Protein AF-W1XJN6-F1 (afdb_monomer)

Organism: NCBI:txid408170

Secondary structure (DSSP, 8-state):
---EETT-SSSEES-HHHHHHHHHHTT----S-EEE-S-HHHHHHHHHHHHHTT--EEE------SSSSSSS-TT---S--

Nearest PDB structures (foldseek):
  5jca-assembly1_S  TM=9.751E-01  e=2.202E-07  Pyrococcus furiosus
  8w7d-assembly1_A  TM=5.497E-01  e=7.136E-01  Escherichia coli K-12
  8w7d-assembly1_B  TM=5.045E-01  e=7.136E-01  Escherichia coli K-12
  8w7d-assembly1_D  TM=5.701E-01  e=9.395E-01  Escherichia coli K-12
  1ecf-assembl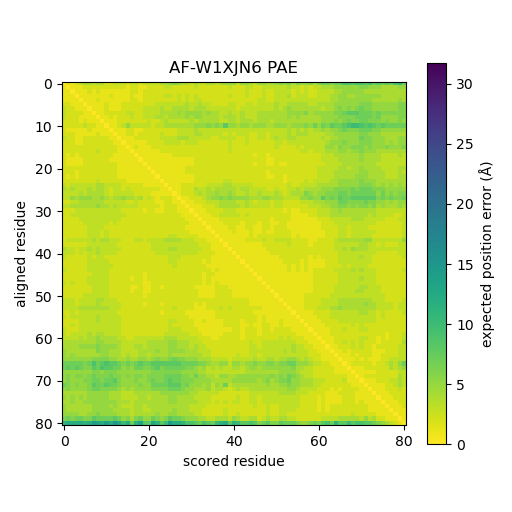y1_B  TM=5.289E-01  e=1.419E+00  Escherichia coli

pLDDT: mean 96.44, std 2.38, range [77.5, 98.38]

Solvent-accessible surface area (backbone atoms only — not comparable to full-atom values): 5245 Å² total; per-residue (Å²): 140,86,62,56,26,77,85,40,88,45,97,33,68,32,52,68,55,56,52,52,50,44,40,37,73,74,66,66,50,85,66,84,63,46,81,43,75,69,58,70,71,56,45,51,53,43,52,52,50,30,55,76,70,71,29,52,71,47,72,61,82,83,64,57,74,78,81,84,78,76,83,79,62,62,56,65,80,85,79,95,120

InterPro domains:
  IPR039261 Ferredoxin-NADP reductase (FNR), nucleotide-binding domain [G3DSA:3.40.50.80] (1-53)
  IPR039261 Ferredoxin-NADP reductase (FNR), nucleotide-binding domain [SSF52343] (2-80)
  IPR050353 Dihydroorotate dehydrogenase B electron transfer subunit [PTHR43513] (1-79)

Radius of gyration: 15.51 Å; Cα contacts (8 Å, |Δi|>4): 92; chains: 1; bounding box: 30×30×43 Å

Sequence (81 aa):
LYVTTDDGSYEFKGTGSDKLKELVNNQGKKYDHAIIIGPMIMMKFTSMLTKELNIPTTVSLNPIMVDGTGMCGACRVTVGG

Foldseek 3Di:
DADEDCCPPDRHHRDPLVVVCCCCPVVVDDDQEEEDEDDPVNQVVSVVSCVVVVHHYHYDDDFDDDPVPPDPCSRPDDDPD

Structure (mmCIF, N/CA/C/O backbone):
data_AF-W1XJN6-F1
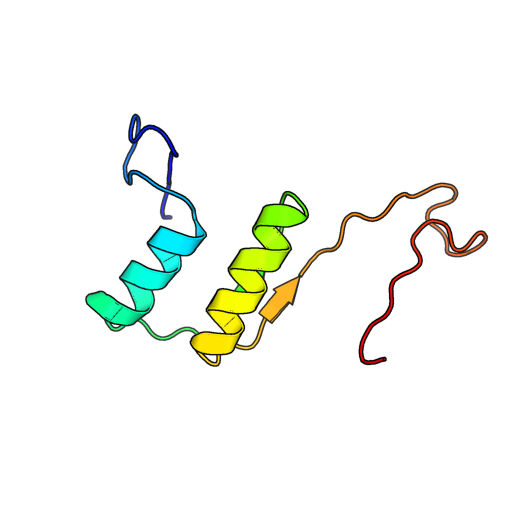#
_entry.id   AF-W1XJN6-F1
#
loop_
_atom_site.group_PDB
_atom_site.id
_atom_site.type_symbol
_atom_site.label_atom_id
_atom_site.label_alt_id
_atom_site.label_comp_id
_atom_site.label_asym_id
_atom_site.label_entity_id
_atom_site.label_seq_id
_atom_site.pdbx_PDB_ins_code
_atom_site.Cartn_x
_atom_site.Cartn_y
_atom_site.Cartn_z
_atom_site.occupancy
_atom_site.B_iso_or_equiv
_atom_site.auth_seq_id
_atom_site.auth_comp_id
_atom_site.auth_asym_id
_atom_site.auth_atom_id
_atom_site.pdbx_P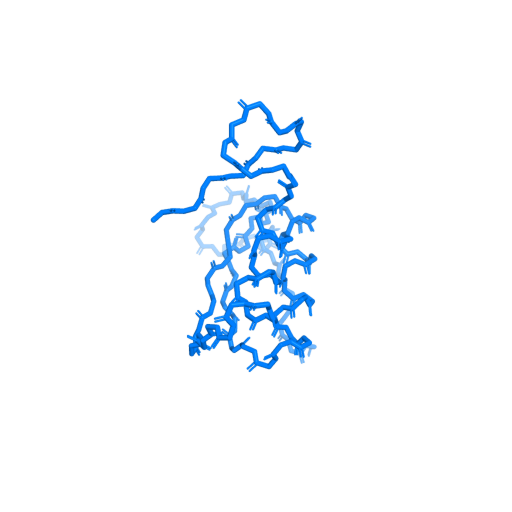DB_model_num
ATOM 1 N N . LEU A 1 1 ? -9.839 11.884 7.775 1.00 91.06 1 LEU A N 1
ATOM 2 C CA . LEU A 1 1 ? -8.372 11.830 7.613 1.00 91.06 1 LEU A CA 1
ATOM 3 C C . LEU A 1 1 ? -7.803 11.214 8.882 1.00 91.06 1 LEU A C 1
ATOM 5 O O . LEU A 1 1 ? -8.348 11.503 9.938 1.00 91.06 1 LEU A O 1
ATOM 9 N N . TYR A 1 2 ? -6.803 10.344 8.771 1.00 96.00 2 TYR A N 1
ATOM 10 C CA . TYR A 1 2 ? -6.055 9.821 9.915 1.00 96.00 2 TYR A CA 1
ATOM 11 C C . TYR A 1 2 ? -4.585 10.104 9.656 1.00 96.00 2 TYR A C 1
ATOM 13 O O . TYR A 1 2 ? -4.072 9.657 8.630 1.00 96.00 2 TYR A O 1
ATOM 21 N N . VAL A 1 3 ? -3.938 10.858 10.539 1.00 97.12 3 VAL A N 1
ATOM 22 C CA . VAL A 1 3 ? -2.509 11.147 10.442 1.00 97.12 3 VAL A CA 1
ATOM 23 C C . VAL A 1 3 ? -1.765 10.286 11.454 1.00 97.12 3 VAL A C 1
ATOM 25 O O . VAL A 1 3 ? -2.237 10.047 12.564 1.00 97.12 3 VAL A O 1
ATOM 28 N N . THR A 1 4 ? -0.615 9.767 11.040 1.00 97.25 4 THR A N 1
ATOM 29 C CA . THR A 1 4 ? 0.222 8.894 11.861 1.00 97.25 4 THR A CA 1
ATOM 30 C C . THR A 1 4 ? 1.657 9.388 11.812 1.00 97.25 4 THR A C 1
ATOM 32 O O . THR A 1 4 ? 2.151 9.690 10.723 1.00 97.25 4 THR A O 1
ATOM 35 N N . THR A 1 5 ? 2.337 9.430 12.953 1.00 97.38 5 THR A N 1
ATOM 36 C CA . THR A 1 5 ? 3.780 9.676 13.011 1.00 97.38 5 THR A CA 1
ATOM 37 C C . THR A 1 5 ? 4.464 8.588 13.826 1.00 97.38 5 THR A C 1
ATOM 39 O O . THR A 1 5 ? 3.973 8.170 14.876 1.00 97.38 5 THR A O 1
ATOM 42 N N . ASP A 1 6 ? 5.625 8.127 13.361 1.00 95.19 6 ASP A N 1
ATOM 43 C CA . ASP A 1 6 ? 6.352 7.029 14.013 1.00 95.19 6 ASP A CA 1
ATOM 44 C C . ASP A 1 6 ? 6.765 7.382 15.453 1.00 95.19 6 ASP A C 1
ATOM 46 O O . ASP A 1 6 ? 6.755 6.542 16.356 1.00 95.19 6 ASP A O 1
ATOM 50 N N . ASP A 1 7 ? 7.085 8.654 15.693 1.00 96.25 7 ASP A N 1
ATOM 51 C CA . ASP A 1 7 ? 7.467 9.181 17.002 1.00 96.25 7 ASP A CA 1
ATOM 52 C C . ASP A 1 7 ? 6.267 9.548 17.895 1.00 96.25 7 ASP A C 1
ATOM 54 O O . ASP A 1 7 ? 6.426 9.694 19.109 1.00 96.25 7 ASP A O 1
ATOM 58 N N . GLY A 1 8 ? 5.059 9.641 17.330 1.00 96.00 8 GLY A N 1
ATOM 59 C CA . GLY A 1 8 ? 3.857 10.091 18.030 1.00 96.00 8 GLY A CA 1
ATOM 60 C C . GLY A 1 8 ? 3.801 11.594 18.289 1.00 96.00 8 GLY A C 1
ATOM 61 O O . GLY A 1 8 ? 2.998 12.029 19.111 1.00 96.00 8 GLY A O 1
ATOM 62 N N . SER A 1 9 ? 4.634 12.386 17.614 1.00 97.56 9 SER A N 1
ATOM 63 C CA . SER A 1 9 ? 4.577 13.850 17.661 1.00 97.56 9 SER A CA 1
ATOM 64 C C . SER A 1 9 ? 3.226 14.427 17.221 1.00 97.56 9 SER A C 1
ATOM 66 O O . SER A 1 9 ? 2.893 15.540 17.632 1.00 97.56 9 SER A O 1
ATOM 68 N N . TYR A 1 10 ? 2.425 13.694 16.432 1.00 96.44 10 TYR A N 1
ATOM 69 C CA . TYR A 1 10 ? 1.114 14.160 15.985 1.00 96.44 10 TYR A CA 1
ATOM 70 C C . TYR A 1 10 ? 0.074 13.036 15.808 1.00 96.44 10 TYR A C 1
ATOM 72 O O . TYR A 1 10 ? 0.344 12.018 15.176 1.00 96.44 10 TYR A O 1
ATOM 80 N N . GLU A 1 11 ? -1.140 13.267 16.328 1.00 95.19 11 GLU A N 1
ATOM 81 C CA . GLU A 1 11 ?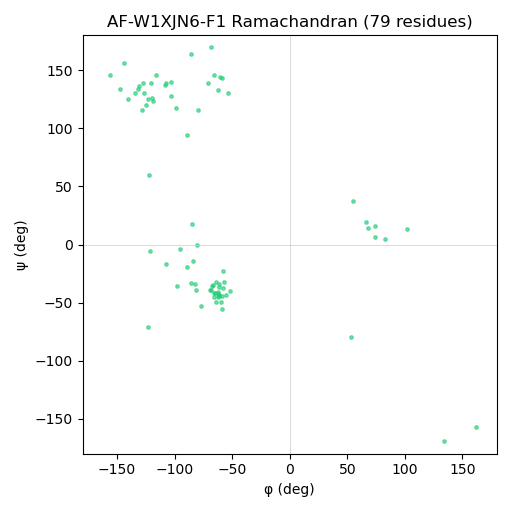 -2.333 12.394 16.289 1.00 95.19 11 GLU A CA 1
ATOM 82 C C . GLU A 1 11 ? -2.142 10.950 16.782 1.00 95.19 11 GLU A C 1
ATOM 84 O O . GLU A 1 11 ? -2.557 10.620 17.894 1.00 95.19 11 GLU A O 1
ATOM 89 N N . PHE A 1 12 ? -1.580 10.069 15.953 1.00 96.56 12 PHE A N 1
ATOM 90 C CA . PHE A 1 12 ? -1.432 8.646 16.239 1.00 96.56 12 PHE A CA 1
ATOM 91 C C . PHE A 1 12 ? 0.032 8.227 16.160 1.00 96.56 12 PHE A C 1
ATOM 93 O O . PHE A 1 12 ? 0.686 8.397 15.132 1.00 96.56 12 PHE A O 1
ATOM 100 N N . LYS A 1 13 ? 0.523 7.613 17.240 1.00 96.75 13 LYS A N 1
ATOM 101 C CA . LYS A 1 13 ? 1.871 7.053 17.293 1.00 96.75 13 LYS A CA 1
ATOM 102 C C . LYS A 1 13 ? 1.927 5.691 16.607 1.00 96.75 13 LYS A C 1
ATOM 104 O O . LYS A 1 13 ? 1.352 4.729 17.113 1.00 96.75 13 LYS A O 1
ATOM 109 N N . GLY A 1 14 ? 2.681 5.608 15.519 1.00 95.19 14 GLY A N 1
ATOM 110 C CA . GLY A 1 14 ? 2.918 4.378 14.770 1.00 95.19 14 GLY A CA 1
ATOM 111 C C . GLY A 1 14 ? 2.773 4.579 13.269 1.00 95.19 14 GLY A C 1
ATOM 112 O O . GLY A 1 14 ? 2.669 5.703 12.780 1.00 95.19 14 GLY A O 1
ATOM 113 N N . THR A 1 15 ? 2.741 3.471 1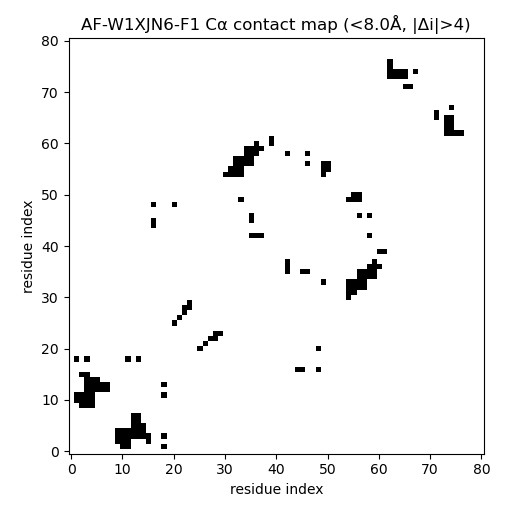2.534 1.00 95.88 15 THR A N 1
ATOM 114 C CA . THR A 1 15 ? 2.648 3.500 11.074 1.00 95.88 15 THR A CA 1
ATOM 115 C C . THR A 1 15 ? 1.196 3.593 10.596 1.00 95.88 15 THR A C 1
ATOM 117 O O . THR A 1 15 ? 0.250 3.252 11.313 1.00 95.88 15 THR A O 1
ATOM 120 N N . GLY A 1 16 ? 0.999 3.961 9.326 1.00 94.38 16 GLY A N 1
ATOM 121 C CA . GLY A 1 16 ? -0.324 3.910 8.691 1.00 94.38 16 GLY A CA 1
ATOM 122 C C . GLY A 1 16 ? -0.964 2.512 8.727 1.00 94.38 16 GLY A C 1
ATOM 123 O O . GLY A 1 16 ? -2.181 2.390 8.869 1.00 94.38 16 GLY A O 1
ATOM 124 N N . SER A 1 17 ? -0.151 1.450 8.671 1.00 95.31 17 SER A N 1
ATOM 125 C CA . SER A 1 17 ? -0.613 0.060 8.796 1.00 95.31 17 SER A CA 1
ATOM 126 C C . SER A 1 17 ? -1.171 -0.235 10.189 1.00 95.31 17 SER A C 1
ATOM 128 O O . SER A 1 17 ? -2.218 -0.871 10.310 1.00 95.31 17 SER A O 1
ATOM 130 N N . ASP A 1 18 ? -0.511 0.259 11.240 1.00 96.25 18 ASP A N 1
ATOM 131 C CA . ASP A 1 18 ? -0.979 0.094 12.620 1.00 96.25 18 ASP A CA 1
ATOM 132 C C . ASP A 1 18 ? -2.331 0.779 12.812 1.00 96.25 18 ASP A C 1
ATOM 134 O O . ASP A 1 18 ? -3.253 0.203 1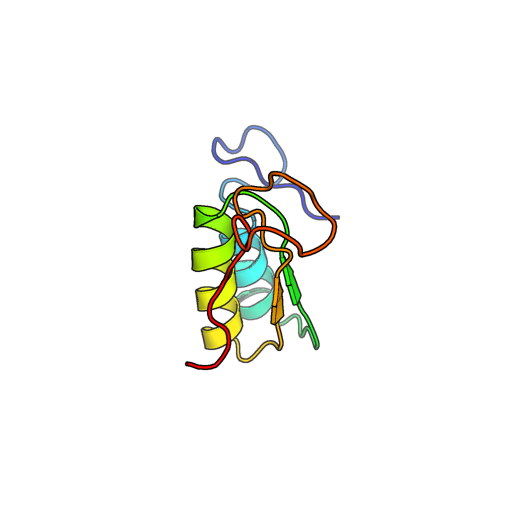3.398 1.00 96.25 18 ASP A O 1
ATOM 138 N N . LYS A 1 19 ? -2.491 1.973 12.225 1.00 97.00 19 LYS A N 1
ATOM 139 C CA . LYS A 1 19 ? -3.765 2.687 12.269 1.00 97.00 19 LYS A CA 1
ATOM 140 C C . LYS A 1 19 ? -4.870 1.947 11.518 1.00 97.00 19 LYS A C 1
ATOM 142 O O . LYS A 1 19 ? -5.983 1.849 12.029 1.00 97.00 19 LYS A O 1
ATOM 147 N N . LEU A 1 20 ? -4.581 1.377 10.346 1.00 96.81 20 LEU A N 1
ATOM 148 C CA . LEU A 1 20 ? -5.545 0.541 9.621 1.00 96.81 20 LEU A CA 1
ATOM 149 C C . LEU A 1 20 ? -5.991 -0.662 10.466 1.00 96.81 20 LEU A C 1
ATOM 151 O O . LEU A 1 20 ? -7.187 -0.944 10.552 1.00 96.81 20 LEU A O 1
ATOM 155 N N . LYS A 1 21 ? -5.048 -1.336 11.130 1.00 96.38 21 LYS A N 1
ATOM 156 C CA . LYS A 1 21 ? -5.339 -2.478 12.005 1.00 96.38 21 LYS A CA 1
ATOM 157 C C . LYS A 1 21 ? -6.246 -2.088 13.174 1.00 96.38 21 LYS A C 1
ATOM 159 O O . LYS A 1 21 ? -7.198 -2.807 13.462 1.00 96.38 21 LYS A O 1
ATOM 164 N N . GLU A 1 22 ? -5.992 -0.947 13.814 1.00 96.75 22 GLU A N 1
ATOM 165 C CA . GLU A 1 22 ? -6.844 -0.412 14.884 1.00 96.75 22 GLU A CA 1
ATOM 166 C C . GLU A 1 22 ? -8.268 -0.115 14.382 1.00 96.75 22 GLU A C 1
ATOM 168 O O . GLU A 1 22 ? -9.250 -0.481 15.030 1.00 96.75 22 GLU A O 1
ATOM 173 N N . LEU A 1 23 ? -8.394 0.514 13.208 1.00 96.88 23 LEU A N 1
ATOM 174 C CA . LEU A 1 23 ? -9.690 0.873 12.627 1.00 96.88 23 LEU A CA 1
ATOM 175 C C . LEU A 1 23 ? -10.549 -0.361 12.335 1.00 96.88 23 LEU A C 1
ATOM 177 O O . LEU A 1 23 ? -11.746 -0.355 12.624 1.00 96.88 23 LEU A O 1
ATOM 181 N N . VAL A 1 24 ? -9.948 -1.420 11.795 1.00 96.69 24 VAL A N 1
ATOM 182 C CA . VAL A 1 24 ? -10.677 -2.647 11.457 1.00 96.69 24 VAL A CA 1
ATOM 183 C C . VAL A 1 24 ? -10.971 -3.480 12.700 1.00 96.69 24 VAL A C 1
ATOM 185 O O . VAL A 1 24 ? -12.127 -3.809 12.959 1.00 96.69 24 VAL A O 1
ATOM 188 N N . ASN A 1 25 ? -9.952 -3.785 13.505 1.00 95.81 25 ASN A N 1
ATOM 189 C CA . ASN A 1 25 ? -10.088 -4.761 14.586 1.00 95.81 25 ASN A CA 1
ATOM 190 C C . ASN A 1 25 ? -10.726 -4.174 15.847 1.00 95.81 25 ASN A C 1
ATOM 192 O O . ASN A 1 25 ? -11.524 -4.849 16.493 1.00 95.81 25 ASN A O 1
ATOM 196 N N . ASN A 1 26 ? -10.387 -2.933 16.206 1.00 95.69 26 ASN A N 1
ATOM 197 C CA . ASN A 1 26 ? -10.810 -2.350 17.483 1.00 95.69 26 ASN A CA 1
ATOM 198 C C . ASN A 1 26 ? -12.045 -1.465 17.314 1.00 95.69 26 ASN A C 1
ATOM 200 O O . ASN A 1 26 ? -12.902 -1.433 18.192 1.00 95.69 26 ASN A O 1
ATOM 204 N N . GLN A 1 27 ? -12.144 -0.746 16.192 1.00 95.81 27 GLN A N 1
ATOM 205 C CA . GLN A 1 27 ? -13.288 0.129 15.910 1.00 95.81 27 GLN A CA 1
ATOM 206 C C . GLN A 1 27 ? -14.365 -0.543 15.043 1.00 95.81 27 GLN A C 1
ATOM 208 O O . GLN A 1 27 ? -15.403 0.065 14.785 1.00 95.81 27 GLN A O 1
ATOM 213 N N . GLY A 1 28 ? -14.136 -1.779 14.583 1.00 95.25 28 GLY A N 1
ATOM 214 C CA . GLY A 1 28 ? -15.107 -2.556 13.808 1.00 95.25 28 GLY A CA 1
ATOM 215 C C . GLY A 1 28 ? -15.417 -1.974 12.427 1.00 95.25 28 GLY A C 1
ATOM 216 O O . GLY A 1 28 ? -16.467 -2.281 11.855 1.00 95.25 28 GLY A O 1
ATOM 217 N N . LYS A 1 29 ? -14.545 -1.111 11.886 1.00 96.69 29 LYS A N 1
ATOM 218 C CA . LYS A 1 29 ? -14.755 -0.525 10.561 1.00 96.69 29 LYS A CA 1
ATOM 219 C C . LYS A 1 29 ? -14.557 -1.573 9.479 1.00 96.69 29 LYS A C 1
ATOM 221 O O . LYS A 1 29 ? -13.619 -2.365 9.520 1.00 96.69 29 LYS A O 1
ATOM 226 N N . LYS A 1 30 ? -15.433 -1.534 8.480 1.00 95.88 30 LYS A N 1
ATOM 227 C CA . LYS A 1 30 ? -15.359 -2.385 7.295 1.00 95.88 30 LYS A CA 1
ATOM 228 C C . LYS A 1 30 ? -14.937 -1.547 6.100 1.00 95.88 30 LYS A C 1
ATOM 230 O O . LYS A 1 30 ? -15.394 -0.415 5.950 1.00 95.88 30 LYS A O 1
ATOM 235 N N . TYR A 1 31 ? -14.067 -2.120 5.283 1.00 96.69 31 TYR A N 1
ATOM 236 C CA . TYR A 1 31 ? -13.562 -1.510 4.064 1.00 96.69 31 TYR A CA 1
ATOM 237 C 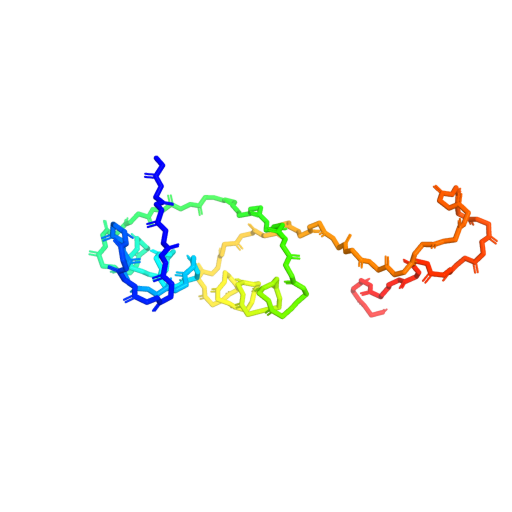C . TYR A 1 31 ? -13.659 -2.527 2.937 1.00 96.69 31 TYR A C 1
ATOM 239 O O . TYR A 1 31 ? -13.248 -3.672 3.106 1.00 96.69 31 TYR A O 1
ATOM 247 N N . ASP A 1 32 ? -14.170 -2.091 1.793 1.00 97.88 32 ASP A N 1
ATOM 248 C CA . ASP A 1 32 ? -14.341 -2.951 0.619 1.0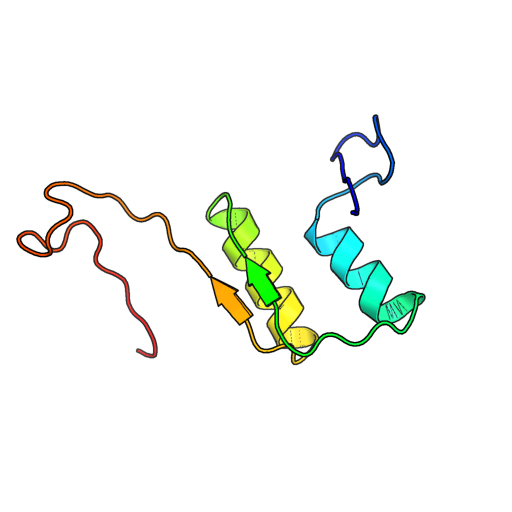0 97.88 32 ASP A CA 1
ATOM 249 C C . ASP A 1 32 ? -13.098 -2.958 -0.282 1.00 97.88 32 ASP A C 1
ATOM 251 O O . ASP A 1 32 ? -12.918 -3.854 -1.105 1.00 97.88 32 ASP A O 1
ATOM 255 N N . HIS A 1 33 ? -12.231 -1.949 -0.139 1.00 97.75 33 HIS A N 1
ATOM 256 C CA . HIS A 1 33 ? -11.030 -1.805 -0.951 1.00 97.75 33 HIS A CA 1
ATOM 257 C C . HIS A 1 33 ? -9.946 -0.976 -0.252 1.00 97.75 33 HIS A C 1
ATOM 259 O O . HIS A 1 33 ? -10.251 -0.003 0.441 1.00 97.75 33 HIS A O 1
ATOM 265 N N . ALA A 1 34 ? -8.680 -1.320 -0.490 1.00 97.69 34 ALA A N 1
ATOM 266 C CA . ALA A 1 34 ? -7.518 -0.544 -0.067 1.00 97.69 34 ALA A CA 1
ATOM 267 C C . ALA A 1 34 ? -6.671 -0.115 -1.274 1.00 97.69 34 ALA A C 1
ATOM 269 O O . ALA A 1 34 ? -6.425 -0.897 -2.189 1.00 97.69 34 ALA A O 1
ATOM 270 N N . ILE A 1 35 ? -6.183 1.126 -1.247 1.00 98.19 35 ILE A N 1
ATOM 271 C CA . ILE A 1 35 ? -5.220 1.654 -2.221 1.00 98.19 35 ILE A CA 1
ATOM 272 C C . ILE A 1 35 ? -3.959 2.042 -1.456 1.00 98.19 35 ILE A C 1
ATOM 274 O O . ILE A 1 35 ? -4.031 2.832 -0.515 1.00 98.19 35 ILE A O 1
ATOM 278 N N . ILE A 1 36 ? -2.812 1.485 -1.846 1.00 97.88 36 ILE A N 1
ATOM 279 C CA . ILE A 1 36 ? -1.541 1.680 -1.144 1.00 97.88 36 ILE A CA 1
ATOM 280 C C . ILE A 1 36 ? -0.524 2.331 -2.081 1.00 97.88 36 ILE A C 1
ATOM 282 O O . ILE A 1 36 ? -0.251 1.839 -3.177 1.00 97.88 36 ILE A O 1
ATOM 286 N N . ILE A 1 37 ? 0.053 3.443 -1.625 1.00 97.81 37 ILE A N 1
ATOM 287 C CA . ILE A 1 37 ? 1.056 4.225 -2.351 1.00 97.81 37 ILE A CA 1
ATOM 288 C C . ILE A 1 37 ? 2.098 4.691 -1.336 1.00 97.81 37 ILE A C 1
ATOM 290 O O . ILE A 1 37 ? 1.745 5.303 -0.331 1.00 97.81 37 ILE A O 1
ATOM 294 N N . GLY A 1 38 ? 3.375 4.403 -1.577 1.00 96.19 38 GLY A N 1
ATOM 295 C CA . GLY A 1 38 ? 4.460 4.861 -0.712 1.00 96.19 38 GLY A CA 1
ATOM 296 C C . GLY A 1 38 ? 5.749 4.066 -0.908 1.00 96.19 38 GLY A C 1
ATOM 297 O O . GLY A 1 38 ? 5.954 3.475 -1.968 1.00 96.19 38 GLY A O 1
ATOM 298 N N . PRO A 1 39 ? 6.645 4.036 0.091 1.00 96.62 39 PRO A N 1
ATOM 299 C CA . PRO A 1 39 ? 7.879 3.259 0.015 1.00 96.62 39 PRO A CA 1
ATOM 300 C C . PRO A 1 39 ? 7.611 1.757 -0.169 1.00 96.62 39 PRO A C 1
ATOM 302 O O . PRO A 1 39 ? 6.696 1.209 0.445 1.00 96.62 39 PRO A O 1
ATOM 305 N N . MET A 1 40 ? 8.454 1.062 -0.941 1.00 95.19 40 MET A N 1
ATOM 306 C CA . MET A 1 40 ? 8.296 -0.373 -1.252 1.00 95.19 40 MET A CA 1
ATOM 307 C C . MET A 1 40 ? 8.103 -1.253 -0.011 1.00 95.19 40 MET A C 1
ATOM 309 O O . MET A 1 40 ? 7.284 -2.172 -0.014 1.00 95.19 40 MET A O 1
ATOM 313 N N . ILE A 1 41 ? 8.831 -0.959 1.070 1.00 96.25 41 ILE A N 1
ATOM 314 C CA . ILE A 1 41 ? 8.734 -1.720 2.317 1.00 96.25 41 ILE A CA 1
ATOM 315 C C . ILE A 1 41 ? 7.380 -1.522 3.011 1.00 96.25 41 ILE A C 1
ATOM 317 O O . ILE A 1 41 ? 6.785 -2.490 3.480 1.00 96.25 41 ILE A O 1
ATOM 321 N N . MET A 1 42 ? 6.855 -0.294 2.996 1.00 96.38 42 MET A N 1
ATOM 322 C CA . MET A 1 42 ? 5.524 0.021 3.509 1.00 96.38 42 MET A CA 1
ATOM 323 C C . MET A 1 42 ? 4.472 -0.704 2.673 1.00 96.38 42 MET A C 1
ATOM 325 O O . MET A 1 42 ? 3.656 -1.436 3.221 1.00 96.38 42 MET A O 1
ATOM 329 N N . MET A 1 43 ? 4.557 -0.592 1.343 1.00 97.69 43 MET A N 1
ATOM 330 C CA . MET A 1 43 ? 3.630 -1.259 0.428 1.00 97.69 43 MET A CA 1
ATOM 331 C C . MET A 1 43 ? 3.578 -2.770 0.665 1.00 97.69 43 MET A C 1
ATOM 333 O O . MET A 1 43 ? 2.488 -3.336 0.738 1.00 97.69 43 MET A O 1
ATOM 337 N N . LYS A 1 44 ? 4.733 -3.418 0.866 1.00 96.56 44 LYS A N 1
ATOM 338 C CA . LYS A 1 44 ? 4.818 -4.848 1.190 1.00 96.56 44 LYS A CA 1
ATOM 339 C C . LYS A 1 44 ? 4.059 -5.192 2.472 1.00 96.56 44 LYS A C 1
ATOM 341 O O . LYS A 1 44 ? 3.197 -6.068 2.446 1.00 96.56 44 LYS A O 1
ATOM 346 N N . PHE A 1 45 ? 4.368 -4.527 3.584 1.00 97.12 45 PHE A N 1
ATOM 347 C CA . PHE A 1 45 ? 3.765 -4.865 4.875 1.00 97.12 45 PHE A CA 1
ATOM 348 C C . PHE A 1 45 ? 2.277 -4.518 4.936 1.00 97.12 45 PHE A C 1
ATOM 350 O O . PHE A 1 45 ? 1.486 -5.318 5.430 1.00 97.12 45 PHE A O 1
ATOM 357 N N . THR A 1 46 ? 1.865 -3.384 4.368 1.00 97.00 46 THR A N 1
ATOM 358 C CA . THR A 1 46 ? 0.448 -3.009 4.310 1.00 97.00 46 THR A CA 1
ATOM 359 C C . THR A 1 46 ? -0.351 -3.955 3.400 1.00 97.00 46 THR A C 1
ATOM 361 O O . THR A 1 46 ? -1.489 -4.296 3.720 1.00 97.00 46 THR A O 1
ATOM 364 N N . SER A 1 47 ? 0.243 -4.458 2.310 1.00 97.56 47 SER A N 1
ATOM 365 C CA . SER A 1 47 ? -0.393 -5.479 1.455 1.00 97.56 47 SER A CA 1
ATOM 366 C C . SER A 1 47 ? -0.548 -6.825 2.169 1.00 97.56 47 SER A C 1
ATOM 368 O O . SER A 1 47 ? -1.541 -7.523 1.984 1.00 97.56 47 SER A O 1
ATOM 370 N N . MET A 1 48 ? 0.417 -7.203 3.014 1.00 97.75 48 MET A N 1
ATOM 371 C CA . MET A 1 48 ? 0.295 -8.402 3.850 1.00 97.75 48 MET A CA 1
ATOM 372 C C . MET A 1 48 ? -0.822 -8.250 4.888 1.00 97.75 48 MET A C 1
ATOM 374 O O . MET A 1 48 ? -1.657 -9.141 5.009 1.00 97.75 48 MET A O 1
ATOM 378 N N . LEU A 1 49 ? -0.889 -7.102 5.569 1.00 97.56 49 LEU A N 1
ATOM 379 C CA . LEU A 1 49 ? -1.949 -6.811 6.536 1.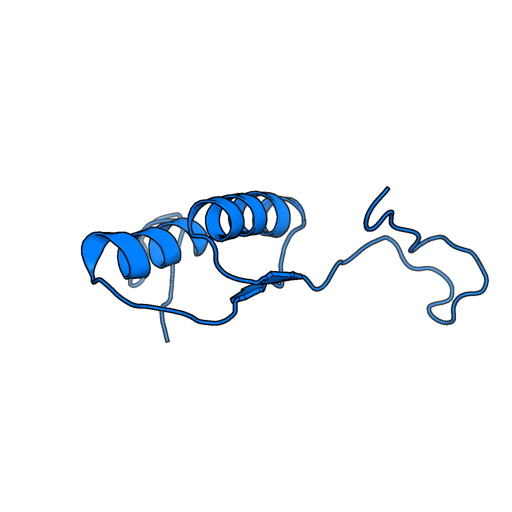00 97.56 49 LEU A CA 1
ATOM 380 C C . LEU A 1 49 ? -3.339 -6.852 5.888 1.00 97.56 49 LEU A C 1
ATOM 382 O O . LEU A 1 49 ? -4.248 -7.497 6.394 1.00 97.56 49 LEU A O 1
ATOM 386 N N . THR A 1 50 ? -3.522 -6.176 4.757 1.00 97.69 50 THR A N 1
ATOM 387 C CA . THR A 1 50 ? -4.816 -6.160 4.052 1.00 97.69 50 THR A CA 1
ATOM 388 C C . THR A 1 50 ? -5.221 -7.542 3.548 1.00 97.69 50 THR A C 1
ATOM 390 O O . THR A 1 50 ? -6.405 -7.873 3.591 1.00 97.69 50 THR A O 1
ATOM 393 N N . LYS A 1 51 ? -4.255 -8.390 3.170 1.00 97.56 51 LYS A N 1
ATOM 394 C CA . LYS A 1 51 ? -4.502 -9.808 2.881 1.00 97.56 51 LYS A CA 1
ATOM 395 C C . LYS A 1 51 ? -5.023 -10.565 4.107 1.00 97.56 51 LYS A C 1
ATOM 397 O O . LYS A 1 51 ? -5.990 -11.304 3.971 1.00 97.56 51 LYS A O 1
ATOM 402 N N . GLU A 1 52 ? -4.433 -10.372 5.288 1.00 97.12 52 GLU A N 1
ATOM 403 C CA . GLU A 1 52 ? -4.922 -10.974 6.545 1.00 97.12 52 GLU A CA 1
ATOM 404 C C . GLU A 1 52 ? -6.340 -10.502 6.900 1.00 97.12 52 GLU A C 1
ATOM 406 O O . GLU A 1 52 ? -7.162 -11.282 7.379 1.00 97.12 52 GLU A O 1
ATOM 411 N N . LEU A 1 53 ? -6.645 -9.235 6.615 1.00 96.81 53 LEU A N 1
ATOM 412 C CA . LEU A 1 53 ? -7.960 -8.632 6.838 1.00 96.81 53 LEU A CA 1
ATOM 413 C C . LEU A 1 53 ? -8.985 -8.967 5.736 1.00 96.81 53 LEU A C 1
ATOM 415 O O . LEU A 1 53 ? -10.132 -8.537 5.834 1.00 96.81 53 LEU A O 1
ATOM 419 N N . ASN A 1 54 ? -8.601 -9.734 4.708 1.00 96.88 54 ASN A N 1
ATOM 420 C CA . ASN A 1 54 ? -9.416 -10.047 3.527 1.00 96.88 54 ASN A CA 1
ATOM 421 C C . ASN A 1 54 ? -9.950 -8.803 2.788 1.00 96.88 54 ASN A C 1
ATOM 423 O O . ASN A 1 54 ? -11.071 -8.808 2.282 1.00 96.88 54 ASN A O 1
ATOM 427 N N . ILE A 1 55 ? -9.146 -7.739 2.709 1.00 97.94 55 ILE A N 1
ATOM 428 C CA . ILE A 1 55 ? -9.489 -6.501 2.000 1.00 97.94 55 ILE A CA 1
ATOM 429 C C . ILE A 1 55 ? -8.830 -6.523 0.609 1.00 97.94 55 ILE A C 1
ATOM 431 O O . ILE A 1 55 ? -7.595 -6.534 0.519 1.00 97.94 55 ILE A O 1
ATOM 435 N N . PRO A 1 56 ? -9.608 -6.502 -0.491 1.00 98.00 56 PRO A N 1
ATOM 436 C CA . PRO A 1 56 ? -9.074 -6.341 -1.840 1.00 98.00 56 PRO A CA 1
ATOM 437 C C . PRO A 1 56 ? -8.193 -5.095 -1.940 1.00 98.00 56 PRO A C 1
ATOM 439 O O . PRO A 1 56 ? -8.589 -4.015 -1.507 1.00 98.00 56 PRO A O 1
ATOM 442 N N . THR A 1 57 ? -6.994 -5.240 -2.500 1.00 98.25 57 THR A N 1
ATOM 443 C CA . THR A 1 57 ? -5.951 -4.214 -2.389 1.00 98.25 57 THR A CA 1
ATOM 444 C C . THR A 1 57 ? -5.276 -3.934 -3.724 1.00 98.25 57 THR A C 1
ATOM 446 O O . THR A 1 57 ? -4.809 -4.854 -4.392 1.00 98.25 57 THR A O 1
ATOM 449 N N . THR A 1 58 ? -5.186 -2.652 -4.073 1.00 98.38 58 THR A N 1
ATOM 450 C CA . THR A 1 58 ? -4.438 -2.130 -5.224 1.00 98.38 58 THR A CA 1
ATOM 451 C C . THR A 1 58 ? -3.192 -1.395 -4.740 1.00 98.38 58 THR A C 1
ATOM 453 O O . THR A 1 58 ? -3.248 -0.619 -3.786 1.00 98.38 58 THR A O 1
ATOM 456 N N . VAL A 1 59 ? -2.059 -1.605 -5.411 1.00 98.00 59 VAL A N 1
ATOM 457 C CA . VAL A 1 59 ? -0.769 -1.007 -5.038 1.00 98.00 59 VAL A CA 1
ATOM 458 C C . VAL A 1 59 ? -0.162 -0.283 -6.234 1.00 98.00 59 VAL A C 1
ATOM 460 O O . VAL A 1 59 ? -0.043 -0.864 -7.311 1.00 98.00 59 VAL A O 1
ATOM 463 N N . SER A 1 60 ? 0.262 0.968 -6.043 1.00 97.69 60 SER A N 1
ATOM 464 C CA . SER A 1 60 ? 0.991 1.729 -7.066 1.00 97.69 60 SER A CA 1
ATOM 465 C C . SER A 1 60 ? 2.492 1.483 -6.935 1.00 97.69 60 SER A C 1
ATOM 467 O O . SER A 1 60 ? 3.172 2.147 -6.155 1.00 97.69 60 SER A O 1
ATOM 469 N N . LEU A 1 61 ? 3.014 0.522 -7.697 1.00 96.88 61 LEU A N 1
ATOM 470 C CA . LEU A 1 61 ? 4.434 0.172 -7.669 1.00 96.88 61 LEU A CA 1
ATOM 471 C C . LEU A 1 61 ? 5.305 1.321 -8.196 1.00 96.88 61 LEU A C 1
ATOM 473 O O . LEU A 1 61 ? 4.936 2.026 -9.133 1.00 96.88 61 LEU A O 1
ATOM 477 N N . ASN A 1 62 ? 6.498 1.461 -7.626 1.00 96.19 62 ASN A N 1
ATOM 478 C CA . ASN A 1 62 ? 7.513 2.433 -8.031 1.00 96.19 62 ASN A CA 1
ATOM 479 C C . ASN A 1 62 ? 8.841 1.743 -8.412 1.00 96.19 62 ASN A C 1
ATOM 481 O O . ASN A 1 62 ? 9.867 1.985 -7.771 1.00 96.19 62 ASN A O 1
ATOM 485 N N . PRO A 1 63 ? 8.847 0.853 -9.429 1.00 96.06 63 PRO A N 1
ATOM 486 C CA . PRO A 1 63 ? 10.076 0.241 -9.921 1.00 96.06 63 PRO A CA 1
ATOM 487 C C . PRO A 1 63 ? 10.963 1.280 -10.623 1.00 96.06 63 PRO A C 1
ATOM 489 O O . PRO A 1 63 ? 10.535 2.394 -10.928 1.00 96.06 63 PRO A O 1
ATOM 492 N N . ILE A 1 64 ? 12.203 0.896 -10.925 1.00 97.00 64 ILE A N 1
ATOM 493 C CA . ILE A 1 64 ? 13.121 1.741 -11.696 1.00 97.00 64 ILE A CA 1
ATOM 494 C C . ILE A 1 64 ? 12.534 1.985 -13.090 1.00 97.00 64 ILE A C 1
ATOM 496 O O . ILE A 1 64 ? 12.110 1.051 -13.767 1.00 97.00 64 ILE A O 1
ATOM 500 N N . MET A 1 65 ? 12.538 3.240 -13.530 1.00 97.25 65 MET A N 1
ATOM 501 C CA . MET A 1 65 ? 12.083 3.642 -14.860 1.00 97.25 65 MET A CA 1
ATOM 502 C C . MET A 1 65 ? 13.246 4.226 -15.664 1.00 97.25 65 MET A C 1
ATOM 504 O O . MET A 1 65 ? 14.126 4.872 -15.099 1.00 97.25 65 MET A O 1
ATOM 508 N N . VAL A 1 66 ? 13.240 3.987 -16.979 1.00 97.00 66 VAL A N 1
ATOM 509 C CA . VAL A 1 66 ? 14.198 4.579 -17.929 1.00 97.00 66 VAL A CA 1
ATOM 510 C C . VAL A 1 66 ? 13.439 5.336 -19.015 1.00 97.00 66 VAL A C 1
ATOM 512 O O . VAL A 1 66 ? 13.439 6.559 -19.001 1.00 97.00 66 VAL A O 1
ATOM 515 N N . ASP A 1 67 ? 12.754 4.634 -19.922 1.00 96.19 67 ASP A N 1
ATOM 516 C CA . ASP A 1 67 ? 12.019 5.270 -21.026 1.00 96.19 67 ASP A CA 1
ATOM 517 C C . ASP A 1 67 ? 10.594 5.703 -20.637 1.00 96.19 67 ASP A C 1
ATOM 519 O O . ASP A 1 67 ? 10.096 6.702 -21.139 1.00 96.19 67 ASP A O 1
ATOM 523 N N . GLY A 1 68 ? 9.928 4.962 -19.741 1.00 95.69 68 GLY A N 1
ATOM 524 C CA . GLY A 1 68 ? 8.568 5.279 -19.278 1.00 95.69 68 GLY A CA 1
ATOM 525 C C . GLY A 1 68 ? 7.448 4.983 -20.286 1.00 95.69 68 GLY A C 1
ATOM 526 O O . GLY A 1 68 ? 6.293 5.292 -20.012 1.00 95.69 68 GLY A O 1
ATOM 527 N N . THR A 1 69 ? 7.767 4.361 -21.424 1.00 96.75 69 THR A N 1
ATOM 528 C CA . THR A 1 69 ? 6.824 4.059 -22.519 1.00 96.75 69 THR A CA 1
ATOM 529 C C . THR A 1 69 ? 6.709 2.568 -22.849 1.00 96.75 69 THR A C 1
ATOM 531 O O . THR A 1 69 ? 5.865 2.178 -23.649 1.00 96.75 69 THR A O 1
ATOM 534 N N . GLY A 1 70 ? 7.524 1.721 -22.214 1.00 96.31 70 GLY A N 1
ATOM 535 C CA . GLY A 1 70 ? 7.471 0.263 -22.344 1.00 96.31 70 GLY A CA 1
ATOM 536 C C . GLY A 1 70 ? 8.538 -0.344 -23.259 1.00 96.31 70 GLY A C 1
ATOM 537 O O . GLY A 1 70 ? 8.427 -1.516 -23.606 1.00 96.31 70 GLY A O 1
ATOM 538 N N . MET A 1 71 ? 9.579 0.405 -23.639 1.00 96.88 71 MET A N 1
ATOM 539 C CA . MET A 1 71 ? 10.593 -0.062 -24.594 1.00 96.88 71 MET A CA 1
ATOM 540 C C . MET A 1 71 ? 11.693 -0.933 -23.969 1.00 96.88 71 MET A C 1
ATOM 542 O O . MET A 1 71 ? 12.203 -1.825 -24.640 1.00 96.88 71 MET A O 1
ATOM 546 N N . CYS A 1 72 ? 12.100 -0.678 -22.716 1.00 96.62 72 CYS A N 1
ATOM 547 C CA . CYS A 1 72 ? 13.308 -1.309 -22.151 1.00 96.62 72 CYS A CA 1
ATOM 548 C C . CYS A 1 72 ? 13.066 -2.392 -21.086 1.00 96.62 72 CYS A C 1
ATOM 550 O O . CYS A 1 72 ? 13.985 -3.135 -20.747 1.00 96.62 72 CYS A O 1
ATOM 552 N N . GLY A 1 73 ? 11.871 -2.465 -20.495 1.00 96.44 73 GLY A N 1
ATOM 553 C CA . GLY A 1 73 ? 11.589 -3.399 -19.397 1.00 96.44 73 GLY A CA 1
ATOM 554 C C . GLY A 1 73 ? 12.323 -3.102 -18.077 1.00 96.44 73 GLY A C 1
ATOM 555 O O . GLY A 1 73 ? 12.345 -3.955 -17.186 1.00 96.44 73 GLY A O 1
ATOM 556 N N . ALA A 1 74 ? 12.907 -1.910 -17.899 1.00 97.50 74 ALA A N 1
ATOM 557 C CA . ALA A 1 74 ? 13.502 -1.501 -16.621 1.00 97.50 74 ALA A CA 1
ATOM 558 C C . ALA A 1 74 ? 12.475 -1.533 -15.478 1.00 97.50 74 ALA A C 1
ATOM 560 O O . ALA A 1 74 ? 12.785 -2.000 -14.384 1.00 97.50 74 ALA A O 1
ATOM 561 N N . CYS A 1 75 ? 11.232 -1.144 -15.772 1.00 97.06 75 CYS A N 1
ATOM 562 C CA . CYS A 1 75 ? 10.113 -1.154 -14.835 1.00 97.06 75 CYS A CA 1
ATOM 563 C C . CYS A 1 75 ? 9.386 -2.507 -14.741 1.00 97.06 75 CYS A C 1
ATOM 565 O O . CYS A 1 75 ? 8.254 -2.554 -14.259 1.00 97.06 75 CYS A O 1
ATOM 567 N N . ARG A 1 76 ? 10.000 -3.610 -15.203 1.00 97.38 76 ARG A N 1
ATOM 568 C CA . ARG A 1 76 ? 9.379 -4.943 -15.146 1.00 97.38 76 ARG A CA 1
ATOM 569 C C . ARG A 1 76 ? 9.036 -5.342 -13.710 1.00 97.38 76 ARG A C 1
ATOM 571 O O . ARG A 1 76 ? 9.807 -5.104 -12.780 1.00 97.38 76 ARG A O 1
ATOM 578 N N . VAL A 1 77 ? 7.913 -6.032 -13.566 1.00 97.44 77 VAL A N 1
ATOM 579 C CA . VAL A 1 77 ? 7.435 -6.637 -12.320 1.00 97.44 77 VAL A CA 1
ATOM 580 C C . VAL A 1 77 ? 6.754 -7.964 -12.648 1.00 97.44 77 VAL A C 1
ATOM 582 O O . VAL A 1 77 ? 6.285 -8.156 -13.768 1.00 97.44 77 VAL A O 1
ATOM 585 N N . THR A 1 78 ? 6.685 -8.873 -11.680 1.00 97.69 78 THR A N 1
ATOM 586 C CA . THR A 1 78 ? 5.941 -10.132 -11.808 1.00 97.69 78 THR A CA 1
ATOM 587 C C . THR A 1 78 ? 4.629 -10.019 -11.041 1.00 97.69 78 THR A C 1
ATOM 589 O O . THR A 1 78 ? 4.637 -9.674 -9.859 1.00 97.69 78 THR A O 1
ATOM 592 N N . VAL A 1 79 ? 3.506 -10.319 -11.697 1.00 96.75 79 VAL A N 1
ATOM 593 C CA . VAL A 1 79 ? 2.162 -10.294 -11.101 1.00 96.75 79 VAL A CA 1
ATOM 594 C C . VAL A 1 79 ? 1.486 -11.626 -11.398 1.00 96.75 79 VAL A C 1
ATOM 596 O O . VAL A 1 79 ? 1.247 -11.942 -12.556 1.00 96.75 79 VAL A O 1
ATOM 599 N N . GLY A 1 80 ? 1.182 -12.408 -10.360 1.00 93.81 80 GLY A N 1
ATOM 600 C CA . GLY A 1 80 ? 0.511 -13.704 -10.521 1.00 93.81 80 GLY A CA 1
ATOM 601 C C . GLY A 1 80 ? 1.413 -14.891 -10.882 1.00 93.81 80 GLY A C 1
ATOM 602 O O . GLY A 1 80 ? 0.882 -15.985 -11.026 1.00 93.81 80 GLY A O 1
ATOM 603 N N . GLY A 1 81 ? 2.737 -14.699 -10.937 1.00 77.50 81 GLY A N 1
ATOM 604 C CA . GLY A 1 81 ? 3.711 -15.751 -11.264 1.00 77.50 81 GLY A CA 1
ATOM 605 C C . GLY A 1 81 ? 4.045 -15.773 -12.742 1.00 77.50 81 GLY A C 1
ATOM 606 O O . GLY A 1 81 ? 3.332 -16.469 -13.488 1.00 77.50 81 GLY A O 1
#

Mean predicted aligned error: 2.89 Å